Protein AF-A0AAD0TI81-F1 (afdb_monomer_lite)

Foldseek 3Di:
DVVVVVVVVVVVVVVVVVLVVVLVVLCVVQVWDKDWDWADDPPPPGTFIKIFIWGADPDPPRIAGLFIDRNPDPSRRSVSSVVGDPDHDHDFDADPVRHGPVPDD

pLDDT: mean 87.18, std 12.78, range [41.47, 98.56]

Radius of gyration: 18.53 Å; chains: 1; bounding box: 37×40×63 Å

Sequence (105 aa):
MKVEKENARLREELEALRKDKDRLDAIAANCWDVRYDSSPNADAGDSTISIEVVGHFMGAPHERVVGENYDENLRAAIDQAMTADAYPPARPEYDDHGRPLSGRK

Secondary structure (DSSP, 8-state):
-HHHHHHHHHHHHHHHHHHHHHHHHHHHHHT-EEE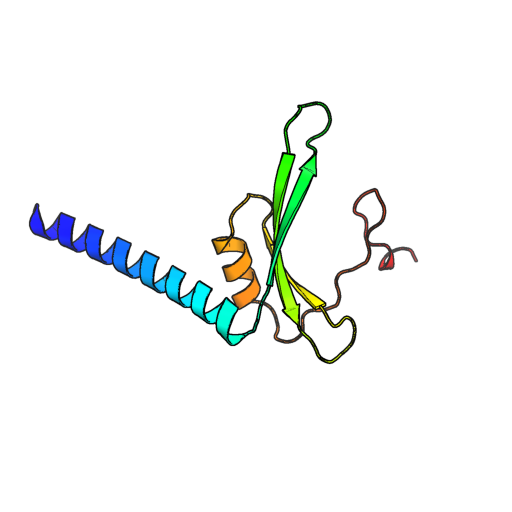EEEEEETTTTEEEEEEEEEEE-SSSSSEEEEEEESSS-HHHHHHHHHHS-SSPPPPPPB-TTS-BGGG--

Structure (mmCIF, N/CA/C/O backbone):
data_AF-A0AAD0TI81-F1
#
_entry.id   AF-A0AAD0TI81-F1
#
loop_
_atom_site.group_PDB
_atom_site.id
_atom_site.type_symbol
_atom_site.label_atom_id
_atom_site.label_alt_id
_atom_site.label_comp_id
_atom_site.label_asym_id
_atom_site.label_entity_id
_atom_site.label_seq_id
_atom_site.pdbx_PDB_ins_code
_atom_site.Cartn_x
_atom_site.Cartn_y
_atom_site.Cartn_z
_atom_site.occupancy
_atom_site.B_iso_or_equiv
_atom_site.auth_seq_id
_atom_site.auth_comp_id
_atom_site.auth_asym_id
_atom_site.auth_atom_id
_atom_site.pdbx_PDB_model_num
ATOM 1 N N . MET A 1 1 ? -19.876 14.232 29.260 1.00 68.81 1 MET A N 1
ATOM 2 C CA . MET A 1 1 ? -19.123 14.978 28.224 1.00 68.81 1 MET A CA 1
ATOM 3 C C . MET A 1 1 ? -17.640 14.599 28.077 1.00 68.81 1 MET A C 1
ATOM 5 O O . MET A 1 1 ? -17.260 14.245 26.973 1.00 68.81 1 MET A O 1
ATOM 9 N N . LYS A 1 2 ? -16.763 14.661 29.104 1.00 88.44 2 LYS A N 1
ATOM 10 C CA . LYS A 1 2 ? -15.316 14.341 28.929 1.00 88.44 2 LYS A CA 1
ATOM 11 C C . LYS A 1 2 ? -15.057 12.879 28.525 1.00 88.44 2 LYS A C 1
ATOM 13 O O . LYS A 1 2 ? -14.296 12.631 27.602 1.00 88.44 2 LYS A O 1
ATOM 18 N N . VAL A 1 3 ? -15.735 11.936 29.182 1.00 93.50 3 VAL A N 1
ATOM 19 C CA . VAL A 1 3 ? -15.615 10.493 28.897 1.00 93.50 3 VAL A CA 1
ATOM 20 C C . VAL A 1 3 ? -16.154 10.137 27.508 1.00 93.50 3 VAL A C 1
ATOM 22 O O . VAL A 1 3 ? -15.565 9.324 26.814 1.00 93.50 3 VAL A O 1
ATOM 25 N N . GLU A 1 4 ? -17.241 10.773 27.066 1.00 93.81 4 GLU A N 1
ATOM 26 C CA . GLU A 1 4 ? -17.816 10.530 25.733 1.00 93.81 4 GLU A CA 1
ATOM 27 C C . GLU A 1 4 ? -16.896 11.026 24.616 1.00 93.81 4 GLU A C 1
ATOM 29 O O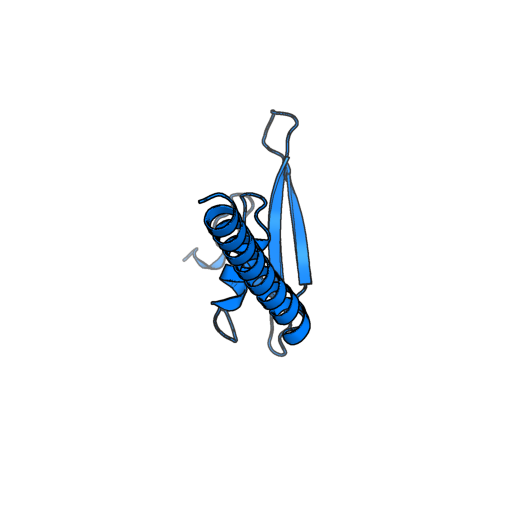 . GLU A 1 4 ? -16.710 10.320 23.630 1.00 93.81 4 GLU A O 1
ATOM 34 N N . LYS A 1 5 ? -16.276 12.203 24.792 1.00 94.81 5 LYS A N 1
ATOM 35 C CA . LYS A 1 5 ? -15.271 12.725 23.854 1.00 94.81 5 LYS A CA 1
ATOM 36 C C . LYS A 1 5 ? -14.051 11.812 23.771 1.00 94.81 5 LYS A C 1
ATOM 38 O O . LYS A 1 5 ? -13.572 11.538 22.678 1.00 94.81 5 LYS A O 1
ATOM 43 N N . GLU A 1 6 ? -13.586 11.314 24.913 1.00 96.56 6 GLU A N 1
ATOM 44 C CA . GLU A 1 6 ? -12.458 10.384 24.950 1.00 96.56 6 GLU A CA 1
ATOM 45 C C . GLU A 1 6 ? -12.804 9.041 24.294 1.00 96.56 6 GLU A C 1
ATOM 47 O O . GLU A 1 6 ? -12.042 8.543 23.473 1.00 96.56 6 GLU A O 1
ATOM 52 N N . ASN A 1 7 ? -13.994 8.496 24.559 1.00 97.06 7 ASN A N 1
ATOM 53 C CA . ASN A 1 7 ? -14.472 7.289 23.883 1.00 97.06 7 ASN A CA 1
ATOM 54 C C . ASN A 1 7 ? -14.599 7.477 22.364 1.00 97.06 7 ASN A C 1
ATOM 56 O O . ASN A 1 7 ? -14.338 6.534 21.621 1.00 97.06 7 ASN A O 1
ATOM 60 N N . ALA A 1 8 ? -15.001 8.661 21.891 1.00 96.75 8 ALA A N 1
ATOM 61 C CA . ALA A 1 8 ? -15.051 8.962 20.461 1.00 96.75 8 ALA A CA 1
ATOM 62 C C . ALA A 1 8 ? -13.643 8.975 19.843 1.00 96.75 8 ALA A C 1
ATOM 64 O O . ALA A 1 8 ? -13.410 8.267 18.866 1.00 96.75 8 ALA A O 1
ATOM 65 N N . ARG A 1 9 ? -12.689 9.671 20.477 1.00 96.88 9 ARG A N 1
ATOM 66 C CA . ARG A 1 9 ? -11.277 9.708 20.057 1.00 96.88 9 ARG A CA 1
ATOM 67 C C . ARG A 1 9 ? -10.666 8.308 19.975 1.00 96.88 9 ARG A C 1
ATOM 69 O O . ARG A 1 9 ? -10.048 7.964 18.976 1.00 96.88 9 ARG A O 1
ATOM 76 N N . LEU A 1 10 ? -10.878 7.486 21.005 1.00 97.88 10 LEU A N 1
ATOM 77 C CA . LEU A 1 10 ? -10.366 6.112 21.046 1.00 97.88 10 LEU A CA 1
ATOM 78 C C . LEU A 1 10 ? -10.967 5.230 19.947 1.00 97.88 10 LEU A C 1
ATOM 80 O O . LEU A 1 10 ? -10.284 4.353 19.426 1.00 97.88 10 LEU A O 1
ATOM 84 N N . ARG A 1 11 ? -12.235 5.447 19.578 1.00 97.81 11 ARG A N 1
ATOM 85 C CA . ARG A 1 11 ? -12.859 4.731 18.457 1.00 97.81 11 ARG A CA 1
ATOM 86 C C . ARG A 1 11 ? -12.246 5.141 17.124 1.00 97.81 11 ARG A C 1
ATOM 88 O O . ARG A 1 11 ? -11.937 4.264 16.331 1.00 97.81 11 ARG A O 1
ATOM 95 N N . GLU A 1 12 ? -12.040 6.434 16.892 1.00 98.00 12 GLU A N 1
ATOM 96 C CA . GLU A 1 12 ? -11.382 6.926 15.673 1.00 98.00 12 GLU A CA 1
ATOM 97 C C . GLU A 1 12 ? -9.954 6.379 15.539 1.00 98.00 12 GLU A C 1
ATOM 99 O O . GLU A 1 12 ? -9.571 5.898 14.474 1.00 98.00 12 GLU A O 1
ATOM 104 N N . GLU A 1 13 ? -9.194 6.379 16.636 1.00 98.06 13 GLU A N 1
ATOM 105 C CA . GLU A 1 13 ? -7.840 5.821 16.691 1.00 98.06 13 GLU A CA 1
ATOM 106 C C . GLU A 1 13 ? -7.837 4.309 16.421 1.00 98.06 13 GLU A C 1
ATOM 108 O O . GLU A 1 13 ? -7.049 3.823 15.610 1.00 98.06 13 GLU A O 1
ATOM 113 N N . LEU A 1 14 ? -8.766 3.561 17.027 1.00 98.25 14 LEU A N 1
ATOM 114 C CA . LEU A 1 14 ? -8.906 2.124 16.790 1.00 98.25 14 LEU A CA 1
ATOM 115 C C . LEU A 1 14 ? -9.240 1.810 15.325 1.00 98.25 14 LEU A C 1
ATOM 117 O O . LEU A 1 14 ? -8.684 0.867 14.765 1.00 98.25 14 LEU A O 1
ATOM 121 N N . GLU A 1 15 ? -10.126 2.583 14.698 1.00 98.25 15 GLU A N 1
ATOM 122 C CA . GLU A 1 15 ? -10.471 2.405 13.284 1.00 98.25 15 GLU A CA 1
ATOM 123 C C . GLU A 1 15 ? -9.294 2.743 12.357 1.00 98.25 15 GLU A C 1
ATOM 125 O O . GLU A 1 15 ? -9.060 2.033 11.378 1.00 98.25 15 GLU A O 1
ATOM 130 N N . ALA A 1 16 ? -8.503 3.773 12.675 1.00 97.31 16 ALA A N 1
ATOM 131 C CA . ALA A 1 16 ? -7.279 4.077 11.934 1.00 97.31 16 ALA A CA 1
ATOM 132 C C . ALA A 1 16 ? -6.253 2.934 12.036 1.00 97.31 16 ALA A C 1
ATOM 134 O O . ALA A 1 16 ? -5.709 2.502 11.019 1.00 97.31 16 ALA A O 1
ATOM 135 N N . LEU A 1 17 ? -6.053 2.389 13.241 1.00 98.44 17 LEU A N 1
ATOM 136 C CA . LEU A 1 17 ? -5.150 1.259 13.475 1.00 98.44 17 LEU A CA 1
ATOM 137 C C . LEU A 1 17 ? -5.619 -0.023 12.781 1.00 98.44 17 LEU A C 1
ATOM 139 O O . LEU A 1 17 ? -4.796 -0.772 12.262 1.00 98.44 17 LEU A O 1
ATOM 143 N N . ARG A 1 18 ? -6.931 -0.277 12.735 1.00 98.44 18 ARG A N 1
ATOM 144 C CA . ARG A 1 18 ? -7.499 -1.409 11.986 1.00 98.44 18 ARG A CA 1
ATOM 145 C C . ARG A 1 1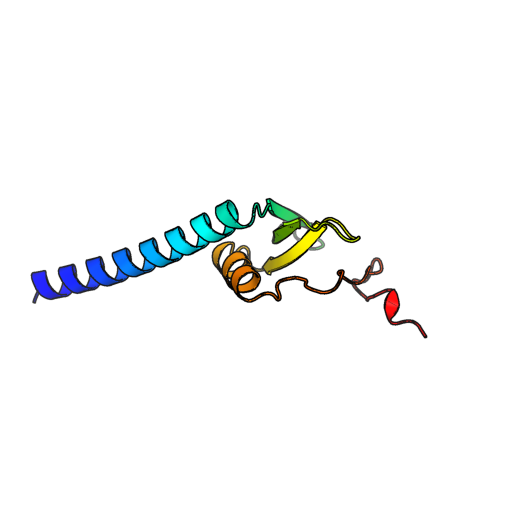8 ? -7.187 -1.306 10.497 1.00 98.44 18 ARG A C 1
ATOM 147 O O . ARG A 1 18 ? -6.698 -2.272 9.929 1.00 98.44 18 ARG A O 1
ATOM 154 N N . LYS A 1 19 ? -7.363 -0.125 9.897 1.00 98.12 19 LYS A N 1
ATOM 155 C CA . LYS A 1 19 ? -7.008 0.097 8.486 1.00 98.12 19 LYS A CA 1
ATOM 156 C C . LYS A 1 19 ? -5.519 -0.102 8.219 1.00 98.12 19 LYS A C 1
ATOM 158 O O . LYS A 1 19 ? -5.154 -0.699 7.215 1.00 98.12 19 LYS A O 1
ATOM 163 N N . ASP A 1 20 ? -4.652 0.377 9.107 1.00 98.38 20 ASP A N 1
ATOM 164 C CA . ASP A 1 20 ? -3.208 0.162 8.955 1.00 98.38 20 ASP A CA 1
ATOM 165 C C . ASP A 1 20 ? -2.817 -1.307 9.099 1.00 98.38 20 ASP A C 1
ATOM 167 O O . ASP A 1 20 ? -1.965 -1.791 8.357 1.00 98.38 20 ASP A O 1
ATOM 171 N N . LYS A 1 21 ? -3.474 -2.040 10.001 1.00 98.44 21 LYS A N 1
ATOM 172 C CA . LYS A 1 21 ? -3.316 -3.489 10.091 1.00 98.44 21 LYS A CA 1
ATOM 173 C C . LYS A 1 21 ? -3.722 -4.164 8.779 1.00 98.44 21 LYS A C 1
ATOM 175 O O . LYS A 1 21 ? -2.957 -4.979 8.278 1.00 98.44 21 LYS A O 1
ATOM 180 N N . ASP A 1 22 ? -4.871 -3.810 8.209 1.00 98.56 22 ASP A N 1
ATOM 181 C CA . ASP A 1 22 ? -5.345 -4.402 6.951 1.00 98.56 22 ASP A CA 1
ATOM 182 C C . ASP A 1 22 ? -4.360 -4.149 5.794 1.00 98.56 22 ASP A C 1
ATOM 184 O O . ASP A 1 22 ? -4.108 -5.043 4.988 1.00 98.56 22 ASP A O 1
ATOM 188 N N . ARG A 1 23 ? -3.729 -2.968 5.754 1.00 98.56 23 ARG A N 1
ATOM 189 C CA . ARG A 1 23 ? -2.662 -2.639 4.791 1.00 98.56 23 ARG A CA 1
ATOM 190 C C . ARG A 1 23 ? -1.418 -3.509 4.966 1.00 98.56 23 ARG A C 1
ATOM 192 O O . ARG A 1 23 ? -0.882 -4.018 3.985 1.00 98.56 23 ARG A O 1
ATOM 199 N N . LEU A 1 24 ? -0.951 -3.677 6.204 1.00 98.56 24 LEU A N 1
ATOM 200 C CA . LEU A 1 24 ? 0.208 -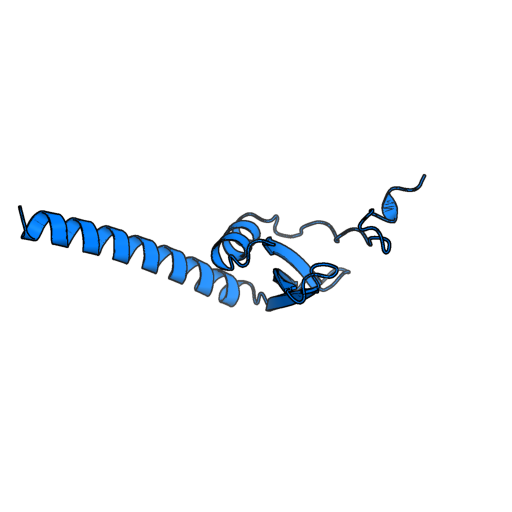4.525 6.503 1.00 98.56 24 LEU A CA 1
ATOM 201 C C . LEU A 1 24 ? -0.076 -5.996 6.179 1.00 98.56 24 LEU A C 1
ATOM 203 O O . LEU A 1 24 ? 0.768 -6.669 5.586 1.00 98.56 24 LEU A O 1
ATOM 207 N N . ASP A 1 25 ? -1.275 -6.473 6.512 1.00 98.56 25 ASP A N 1
ATOM 208 C CA . ASP A 1 25 ? -1.717 -7.823 6.176 1.00 98.56 25 ASP A CA 1
ATOM 209 C C . ASP A 1 25 ? -1.793 -8.021 4.657 1.00 98.56 25 ASP A C 1
ATOM 211 O O . ASP A 1 25 ? -1.391 -9.074 4.168 1.00 98.56 25 ASP A O 1
ATOM 215 N N . ALA A 1 26 ? -2.248 -7.019 3.896 1.00 97.62 26 ALA A N 1
ATOM 216 C CA . ALA A 1 26 ? -2.284 -7.080 2.437 1.00 97.62 26 ALA A CA 1
ATOM 217 C C . ALA A 1 26 ? -0.878 -7.190 1.826 1.00 97.62 26 ALA A C 1
ATOM 219 O O . ALA A 1 26 ? -0.666 -8.037 0.957 1.00 97.62 26 ALA A O 1
ATOM 220 N N . ILE A 1 27 ? 0.089 -6.399 2.309 1.00 97.88 27 ILE A N 1
ATOM 221 C CA . ILE A 1 27 ? 1.495 -6.509 1.884 1.00 97.88 27 ILE A CA 1
ATOM 222 C C . ILE A 1 27 ? 2.017 -7.925 2.146 1.00 97.88 27 ILE A C 1
ATOM 224 O O . ILE A 1 27 ? 2.572 -8.560 1.249 1.00 97.88 27 ILE A O 1
ATOM 228 N N . ALA A 1 28 ? 1.807 -8.439 3.361 1.00 97.31 28 ALA A N 1
ATOM 229 C CA . ALA A 1 28 ? 2.308 -9.749 3.760 1.00 97.31 28 ALA A CA 1
ATOM 230 C C . ALA A 1 28 ? 1.647 -10.895 2.976 1.00 97.31 28 ALA A C 1
ATOM 232 O O . ALA A 1 28 ? 2.340 -11.787 2.486 1.00 97.31 28 ALA A O 1
ATOM 233 N N . ALA A 1 29 ? 0.320 -10.870 2.833 1.00 96.19 29 ALA A N 1
ATOM 234 C CA . ALA A 1 29 ? -0.452 -11.930 2.187 1.00 96.19 29 ALA A CA 1
ATOM 235 C C . ALA A 1 29 ? -0.183 -12.037 0.681 1.00 96.19 29 ALA A C 1
ATOM 237 O O . ALA A 1 29 ? -0.236 -13.137 0.134 1.00 96.19 29 ALA A O 1
ATOM 238 N N . ASN A 1 30 ? 0.112 -10.914 0.020 1.00 94.44 30 ASN A N 1
ATOM 239 C CA . ASN A 1 30 ? 0.391 -10.876 -1.416 1.00 94.44 30 ASN A CA 1
ATOM 240 C C . ASN A 1 30 ? 1.892 -10.859 -1.748 1.00 94.44 30 ASN A C 1
ATOM 242 O O . ASN A 1 30 ? 2.250 -10.786 -2.923 1.00 94.44 30 ASN A O 1
ATOM 246 N N . CYS A 1 31 ? 2.759 -10.915 -0.730 1.00 94.62 31 CYS A N 1
ATOM 247 C CA . CYS A 1 31 ? 4.210 -10.794 -0.869 1.00 94.62 31 CYS A CA 1
ATOM 248 C C . CYS A 1 31 ? 4.623 -9.551 -1.675 1.00 94.62 31 CYS A C 1
ATOM 250 O O . CYS A 1 31 ? 5.487 -9.638 -2.543 1.00 94.62 31 CYS A O 1
ATOM 252 N N . TRP A 1 32 ? 3.969 -8.413 -1.431 1.00 97.06 32 TRP A N 1
ATOM 253 C CA . TRP A 1 32 ? 4.286 -7.176 -2.141 1.00 97.06 32 TRP A CA 1
ATOM 254 C C . TRP A 1 32 ? 5.574 -6.543 -1.623 1.00 97.06 32 TRP A C 1
ATOM 256 O O . TRP A 1 32 ? 5.795 -6.473 -0.413 1.00 97.06 32 TRP A O 1
ATOM 266 N N . ASP A 1 33 ? 6.378 -6.008 -2.538 1.00 97.75 33 ASP A N 1
ATOM 267 C CA . ASP A 1 33 ? 7.490 -5.130 -2.185 1.00 97.75 33 ASP A CA 1
ATOM 268 C C . ASP A 1 33 ? 7.013 -3.680 -2.120 1.00 97.75 33 ASP A C 1
ATOM 270 O O . ASP A 1 33 ? 6.161 -3.258 -2.902 1.00 97.75 33 ASP A O 1
ATOM 274 N N . VAL A 1 34 ? 7.617 -2.895 -1.229 1.00 97.50 34 VAL A N 1
ATOM 275 C CA . VAL A 1 34 ? 7.477 -1.435 -1.214 1.00 97.50 34 VAL A CA 1
ATOM 276 C C . VAL A 1 34 ? 8.804 -0.833 -1.652 1.00 97.50 34 VAL A C 1
ATOM 278 O O . VAL A 1 34 ? 9.830 -1.048 -1.002 1.00 97.50 34 VAL A O 1
ATOM 281 N N . ARG A 1 35 ? 8.790 -0.088 -2.756 1.00 96.19 35 ARG A N 1
ATOM 282 C CA . ARG A 1 35 ? 9.960 0.583 -3.330 1.00 96.19 35 ARG A CA 1
ATOM 283 C C . ARG A 1 35 ? 9.790 2.090 -3.210 1.00 96.19 35 ARG A C 1
ATOM 285 O O . ARG A 1 35 ? 8.693 2.611 -3.374 1.00 96.19 35 ARG A O 1
ATOM 292 N N . TYR A 1 36 ? 10.889 2.765 -2.903 1.00 94.25 36 TYR A N 1
ATOM 293 C CA . TYR A 1 36 ? 10.961 4.218 -2.831 1.00 94.25 36 TYR A CA 1
ATOM 294 C C . TYR A 1 36 ? 11.940 4.685 -3.896 1.00 94.25 36 TYR A C 1
ATOM 296 O O . TYR A 1 36 ? 13.062 4.178 -3.949 1.00 94.25 36 TYR A O 1
ATOM 304 N N . ASP A 1 37 ? 11.526 5.646 -4.709 1.00 89.00 37 ASP A N 1
ATOM 305 C CA . ASP A 1 37 ? 12.390 6.295 -5.690 1.00 89.00 37 ASP A CA 1
ATOM 306 C C . ASP A 1 37 ? 12.441 7.796 -5.406 1.00 89.00 37 ASP A C 1
ATOM 308 O O . ASP A 1 37 ? 11.444 8.396 -5.003 1.00 89.00 37 ASP A O 1
ATOM 312 N N . SER A 1 38 ? 13.620 8.389 -5.564 1.00 85.25 38 SER A N 1
ATOM 313 C CA . SER A 1 38 ? 13.858 9.809 -5.337 1.00 85.25 38 SER A CA 1
ATOM 314 C C . SER A 1 38 ? 14.165 10.458 -6.674 1.00 85.25 38 SER A C 1
ATOM 316 O O . SER A 1 38 ? 15.195 10.191 -7.296 1.00 85.25 38 SER A O 1
ATOM 318 N N . SER A 1 39 ? 13.264 11.335 -7.100 1.00 78.50 39 SER A N 1
ATOM 319 C CA . SER A 1 39 ? 13.411 12.094 -8.332 1.00 78.50 39 SER A CA 1
ATOM 320 C C . SER A 1 39 ? 13.806 13.535 -8.003 1.00 78.50 39 SER A C 1
ATOM 322 O O . SER A 1 39 ? 13.107 14.191 -7.228 1.00 78.50 39 SER A O 1
ATOM 324 N N . PRO A 1 40 ? 14.921 14.052 -8.555 1.00 77.75 40 PRO A N 1
ATOM 325 C CA . PRO A 1 40 ? 15.337 15.428 -8.321 1.00 77.75 40 PRO A CA 1
ATOM 326 C C . PRO A 1 40 ? 14.301 16.430 -8.829 1.00 77.75 40 PRO A C 1
ATOM 328 O O . PRO A 1 40 ? 13.854 16.360 -9.976 1.00 77.75 40 PRO A O 1
ATOM 331 N N . ASN A 1 41 ? 14.007 17.431 -8.009 1.00 72.06 41 ASN A N 1
ATOM 332 C CA . ASN A 1 41 ? 13.189 18.566 -8.399 1.00 72.06 41 ASN A CA 1
ATOM 333 C C . ASN A 1 41 ? 14.142 19.571 -9.043 1.00 72.06 41 ASN A C 1
ATOM 335 O O . ASN A 1 41 ? 14.993 20.147 -8.359 1.00 72.06 41 ASN A O 1
ATOM 339 N N . ALA A 1 42 ? 14.060 19.704 -10.370 1.00 60.44 42 ALA A N 1
ATOM 340 C CA . ALA A 1 42 ? 14.975 20.510 -11.178 1.00 60.44 42 ALA A CA 1
ATOM 341 C C . ALA A 1 42 ? 15.363 21.843 -10.498 1.00 60.44 42 ALA A C 1
ATOM 343 O O . ALA A 1 42 ? 14.504 22.576 -10.011 1.00 60.44 42 ALA A O 1
ATOM 344 N N . ASP A 1 43 ? 16.671 22.120 -10.461 1.00 62.19 43 ASP A N 1
ATOM 345 C CA . ASP A 1 43 ? 17.337 23.347 -9.989 1.00 62.19 43 ASP A CA 1
ATOM 346 C C . ASP A 1 43 ? 17.043 23.848 -8.554 1.00 62.19 43 ASP A C 1
ATOM 348 O O . ASP A 1 43 ? 17.626 24.851 -8.137 1.00 62.19 43 ASP A O 1
ATOM 352 N N . ALA A 1 44 ? 16.219 23.158 -7.756 1.00 64.06 44 ALA A N 1
ATOM 353 C CA . ALA A 1 44 ? 15.825 23.610 -6.413 1.00 64.06 44 ALA A CA 1
ATOM 354 C C . ALA A 1 44 ? 16.622 22.976 -5.254 1.00 64.06 44 ALA A C 1
ATOM 356 O O . ALA A 1 44 ? 16.516 23.437 -4.118 1.00 64.06 44 ALA A O 1
ATOM 357 N N . GLY A 1 45 ? 17.422 21.938 -5.520 1.00 68.56 45 GLY A N 1
ATOM 358 C CA . GLY A 1 45 ? 18.173 21.215 -4.483 1.00 68.56 45 GLY A CA 1
ATOM 359 C C . GLY A 1 45 ? 17.313 20.316 -3.585 1.00 68.56 45 GLY A C 1
ATOM 360 O O . GLY A 1 45 ? 17.773 19.928 -2.515 1.00 68.56 45 GLY A O 1
ATOM 361 N N . ASP A 1 46 ? 16.092 19.995 -4.020 1.00 77.31 46 ASP A N 1
ATOM 362 C CA . ASP A 1 46 ? 15.142 19.115 -3.332 1.00 77.31 46 ASP A CA 1
ATOM 363 C C . ASP A 1 46 ? 14.791 17.902 -4.217 1.00 77.31 46 ASP A C 1
ATOM 365 O O . ASP A 1 46 ? 15.090 17.896 -5.415 1.00 77.31 46 ASP A O 1
ATOM 369 N N . SER A 1 47 ? 14.164 16.875 -3.651 1.00 74.94 47 SER A N 1
ATOM 370 C CA . SER 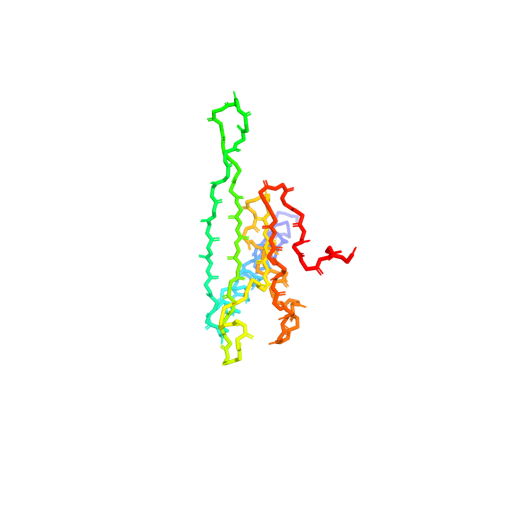A 1 47 ? 13.704 15.686 -4.376 1.00 74.94 47 SER A CA 1
ATOM 371 C C . SER A 1 47 ? 12.302 15.298 -3.945 1.00 74.94 47 SER A C 1
ATOM 373 O O . SER A 1 47 ? 12.009 15.315 -2.754 1.00 74.94 47 SER A O 1
ATOM 375 N N . THR A 1 48 ? 11.470 14.870 -4.884 1.00 81.19 48 THR A N 1
ATOM 376 C CA . THR A 1 48 ? 10.196 14.226 -4.567 1.00 81.19 48 THR A CA 1
ATOM 377 C C . THR A 1 48 ? 10.402 12.724 -4.435 1.00 81.19 48 THR A C 1
ATOM 379 O O . THR A 1 48 ? 11.049 12.100 -5.284 1.00 81.19 48 THR A O 1
ATOM 382 N N . ILE A 1 49 ? 9.844 12.140 -3.373 1.00 86.31 49 ILE A N 1
ATOM 383 C CA . ILE A 1 49 ? 9.839 10.691 -3.185 1.00 86.31 49 ILE A CA 1
ATOM 384 C C . ILE A 1 49 ? 8.571 10.108 -3.809 1.00 86.31 49 ILE A C 1
ATOM 386 O O . ILE A 1 49 ? 7.446 10.458 -3.454 1.00 86.31 49 ILE A O 1
ATOM 390 N N . SER A 1 50 ? 8.753 9.169 -4.727 1.00 90.94 50 SER A N 1
ATOM 391 C CA . SER A 1 50 ? 7.676 8.302 -5.188 1.00 90.94 50 SER A CA 1
ATOM 392 C C . SER A 1 50 ? 7.717 6.969 -4.448 1.00 90.94 50 SER A C 1
ATOM 394 O O . SER A 1 50 ? 8.779 6.490 -4.041 1.00 90.94 50 SER A O 1
ATOM 396 N N . ILE A 1 51 ? 6.541 6.392 -4.236 1.00 95.38 51 ILE A N 1
ATOM 397 C CA . ILE A 1 51 ? 6.351 5.116 -3.553 1.00 95.38 51 ILE A CA 1
ATOM 398 C C . ILE A 1 51 ? 5.652 4.177 -4.522 1.00 95.38 51 ILE A C 1
ATOM 400 O O . ILE A 1 51 ? 4.578 4.509 -5.016 1.00 95.38 51 ILE A O 1
ATOM 404 N N . GLU A 1 52 ? 6.215 2.997 -4.739 1.00 95.69 52 GLU A N 1
ATOM 405 C CA . GLU A 1 52 ? 5.630 1.937 -5.557 1.00 95.69 52 GLU A CA 1
ATOM 406 C C . GLU A 1 52 ? 5.388 0.685 -4.707 1.00 95.69 52 GLU A C 1
ATOM 408 O O . GLU A 1 52 ? 6.254 0.247 -3.948 1.00 95.69 52 GLU A O 1
ATOM 413 N N . VAL A 1 53 ? 4.213 0.080 -4.860 1.00 97.12 53 VAL A N 1
ATOM 414 C CA . VAL A 1 53 ? 3.890 -1.259 -4.361 1.00 97.12 53 VAL A CA 1
ATOM 415 C C . VAL A 1 53 ? 4.007 -2.222 -5.536 1.00 97.12 53 VAL A C 1
ATOM 417 O O . VAL A 1 53 ? 3.323 -2.052 -6.547 1.00 97.12 53 VAL A O 1
ATOM 420 N N . VAL A 1 54 ? 4.872 -3.228 -5.423 1.00 95.81 54 VAL A N 1
ATOM 421 C CA . VAL A 1 54 ? 5.208 -4.152 -6.514 1.00 95.81 54 VAL A CA 1
ATOM 422 C C . VAL A 1 54 ? 4.713 -5.558 -6.199 1.00 95.81 54 VAL A C 1
ATOM 424 O O . VAL A 1 54 ? 5.039 -6.128 -5.160 1.00 95.81 54 VAL A O 1
ATOM 427 N N . GLY A 1 55 ? 3.930 -6.122 -7.119 1.00 94.44 55 GLY A N 1
ATOM 428 C CA . GLY A 1 55 ? 3.469 -7.506 -7.084 1.00 94.44 55 GLY A CA 1
ATOM 429 C C . GLY A 1 55 ? 4.326 -8.434 -7.942 1.00 94.44 55 GLY A C 1
ATOM 430 O O . GLY A 1 55 ? 4.861 -8.024 -8.974 1.00 94.44 55 GLY A O 1
ATOM 431 N N . HIS A 1 56 ? 4.396 -9.701 -7.527 1.00 92.50 56 HIS A N 1
ATOM 432 C CA . HIS A 1 56 ? 5.163 -10.764 -8.181 1.00 92.50 56 HIS A CA 1
ATOM 433 C C . HIS A 1 56 ? 4.246 -11.739 -8.923 1.00 92.50 56 HIS A C 1
ATOM 435 O O . HIS A 1 56 ? 3.266 -12.241 -8.374 1.00 92.50 56 HIS A O 1
ATOM 441 N N . PHE A 1 57 ? 4.572 -12.033 -10.181 1.00 90.19 57 PHE A N 1
ATOM 442 C CA . PHE A 1 57 ? 3.712 -12.757 -11.112 1.00 90.19 57 PHE A CA 1
ATOM 443 C C . PHE A 1 57 ? 4.457 -13.855 -11.879 1.00 90.19 57 PHE A C 1
ATOM 445 O O . PHE A 1 57 ? 5.610 -13.720 -12.284 1.00 90.19 57 PHE A O 1
ATOM 452 N N . MET A 1 58 ? 3.748 -14.949 -12.173 1.00 88.44 58 MET A N 1
ATOM 453 C CA . MET A 1 58 ? 4.316 -16.073 -12.931 1.00 88.44 58 MET A CA 1
ATOM 454 C C . MET A 1 58 ? 4.530 -15.757 -14.418 1.00 88.44 58 MET A C 1
ATOM 456 O O . MET A 1 58 ? 5.458 -16.279 -15.027 1.00 88.44 58 MET A O 1
ATOM 460 N N . GLY A 1 59 ? 3.670 -14.928 -15.018 1.00 85.06 59 GLY A N 1
ATOM 461 C CA . GLY A 1 59 ? 3.784 -14.525 -16.423 1.00 85.06 59 GLY A CA 1
ATOM 462 C C . GLY A 1 59 ? 4.527 -13.200 -16.577 1.00 85.06 59 GLY A C 1
ATOM 463 O O . GLY A 1 59 ? 4.310 -12.296 -15.776 1.00 85.06 59 GLY A O 1
ATOM 464 N N . ALA A 1 60 ? 5.346 -13.073 -17.624 1.00 81.69 60 ALA A N 1
ATOM 465 C CA . ALA A 1 60 ? 6.124 -11.864 -17.885 1.00 81.69 60 ALA A CA 1
ATOM 466 C C . ALA A 1 60 ? 5.232 -10.610 -18.088 1.00 81.69 60 ALA A C 1
ATOM 468 O O . ALA A 1 60 ? 4.161 -10.716 -18.693 1.00 81.69 60 ALA A O 1
ATOM 469 N N . PRO A 1 61 ? 5.653 -9.418 -17.619 1.00 86.94 61 PRO A N 1
ATOM 470 C CA . PRO A 1 61 ? 6.765 -9.199 -16.692 1.00 86.94 61 PRO A CA 1
ATOM 471 C C . PRO A 1 61 ? 6.457 -9.783 -15.306 1.00 86.94 61 PRO A C 1
ATOM 473 O O . PRO A 1 61 ? 5.325 -9.683 -14.830 1.00 86.94 61 PRO A O 1
ATOM 476 N N . HIS A 1 62 ? 7.478 -10.396 -14.698 1.00 88.44 62 HIS A N 1
ATOM 477 C CA . HIS A 1 62 ? 7.378 -11.091 -13.409 1.00 88.44 62 HIS A CA 1
ATOM 478 C C . HIS A 1 62 ? 7.164 -10.151 -12.223 1.00 88.44 62 HIS A C 1
ATOM 480 O O . HIS A 1 62 ? 6.725 -10.597 -11.173 1.00 88.44 62 HIS A O 1
ATOM 486 N N . GLU A 1 63 ? 7.428 -8.862 -12.401 1.00 92.06 63 GLU A N 1
ATOM 487 C CA . GLU A 1 63 ? 7.133 -7.818 -11.431 1.00 92.06 63 GLU A CA 1
ATOM 488 C C . GLU A 1 63 ? 6.254 -6.762 -12.093 1.00 92.06 63 GLU A C 1
ATOM 490 O O . GLU A 1 63 ? 6.472 -6.405 -13.257 1.00 92.06 63 GLU A O 1
ATOM 495 N N . ARG A 1 64 ? 5.250 -6.264 -11.367 1.00 91.94 64 ARG A N 1
ATOM 496 C CA . ARG A 1 64 ? 4.410 -5.145 -11.819 1.00 91.94 64 ARG A CA 1
ATOM 497 C C . ARG A 1 64 ? 4.102 -4.221 -10.659 1.00 91.94 64 ARG A C 1
ATOM 499 O O . ARG A 1 64 ? 3.794 -4.691 -9.567 1.00 91.94 64 ARG A O 1
ATOM 506 N N . VAL A 1 65 ? 4.122 -2.920 -10.925 1.00 92.50 65 VAL A N 1
ATOM 507 C CA . VAL A 1 65 ? 3.594 -1.918 -9.998 1.00 92.50 65 VAL A CA 1
ATOM 508 C C . VAL A 1 65 ? 2.078 -2.106 -9.920 1.00 92.50 65 VAL A C 1
ATOM 510 O O . VAL A 1 65 ? 1.383 -2.025 -10.933 1.00 92.50 65 VAL A O 1
ATOM 513 N N . VAL A 1 66 ? 1.583 -2.423 -8.727 1.00 94.69 66 VAL A N 1
ATOM 514 C CA . VAL A 1 66 ? 0.157 -2.630 -8.424 1.00 94.69 66 VAL A CA 1
ATOM 515 C C . VAL A 1 66 ? -0.459 -1.410 -7.734 1.00 94.69 66 VAL A C 1
ATOM 517 O O . VAL A 1 66 ? -1.670 -1.238 -7.774 1.00 94.69 66 VAL A O 1
ATOM 520 N N . GLY A 1 67 ? 0.358 -0.524 -7.164 1.00 94.88 67 GLY A N 1
ATOM 521 C CA . GLY A 1 67 ? -0.061 0.774 -6.637 1.00 94.88 67 GLY A CA 1
ATOM 522 C C . GLY A 1 67 ? 1.118 1.737 -6.565 1.00 94.88 67 GLY A C 1
ATOM 523 O O . GLY A 1 67 ? 2.258 1.300 -6.426 1.00 94.88 67 GLY A O 1
ATOM 524 N N . GLU A 1 68 ? 0.863 3.036 -6.678 1.00 94.75 68 GLU A N 1
ATOM 525 C CA . GLU A 1 68 ? 1.894 4.074 -6.674 1.00 94.75 68 GLU A CA 1
ATOM 526 C C . GLU A 1 68 ? 1.381 5.369 -6.025 1.00 94.75 68 GLU A C 1
ATOM 528 O O . GLU A 1 68 ? 0.192 5.687 -6.045 1.00 94.75 68 GLU A O 1
ATOM 533 N N . ASN A 1 69 ? 2.273 6.142 -5.415 1.00 93.81 69 ASN A N 1
ATOM 534 C CA . ASN A 1 69 ? 1.943 7.475 -4.930 1.00 93.81 69 ASN A CA 1
ATOM 535 C C . ASN A 1 69 ? 3.147 8.415 -5.053 1.00 93.81 69 ASN A C 1
ATOM 537 O O . ASN A 1 69 ? 4.251 8.068 -4.641 1.00 93.81 69 ASN A O 1
ATOM 541 N N . TYR A 1 70 ? 2.910 9.609 -5.597 1.00 88.56 70 TYR A N 1
ATOM 542 C CA . TYR A 1 70 ? 3.926 10.643 -5.840 1.00 88.56 70 TYR A CA 1
ATOM 543 C C . TYR A 1 70 ? 3.886 11.789 -4.813 1.00 88.56 70 TYR A C 1
ATOM 545 O O . TYR A 1 70 ? 4.629 12.754 -4.944 1.00 88.56 70 TYR A O 1
ATOM 553 N N . ASP A 1 71 ? 3.031 11.668 -3.792 1.00 87.75 71 ASP A N 1
ATOM 554 C CA . ASP A 1 71 ? 2.858 12.627 -2.693 1.00 87.75 71 ASP A CA 1
A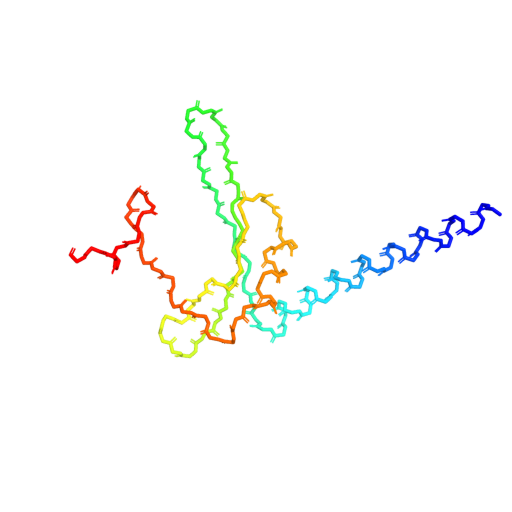TOM 555 C C . ASP A 1 71 ? 3.381 12.049 -1.362 1.00 87.75 71 ASP A C 1
ATOM 557 O O . ASP A 1 71 ? 2.911 12.414 -0.282 1.00 87.75 71 ASP A O 1
ATOM 561 N N . GLU A 1 72 ? 4.307 11.087 -1.433 1.00 89.38 72 GLU A N 1
ATOM 562 C CA . GLU A 1 72 ? 4.957 10.458 -0.272 1.00 89.38 72 GLU A CA 1
ATOM 563 C C . GLU A 1 72 ? 3.984 9.738 0.687 1.00 89.38 72 GLU A C 1
ATOM 565 O O . GLU A 1 72 ? 4.271 9.506 1.865 1.00 89.38 72 GLU A O 1
ATOM 570 N N . ASN A 1 73 ? 2.812 9.334 0.188 1.00 94.94 73 ASN A N 1
ATOM 571 C CA . ASN A 1 73 ? 1.765 8.696 0.977 1.00 94.94 73 ASN A CA 1
ATOM 572 C C . ASN A 1 73 ? 1.706 7.181 0.740 1.00 94.94 73 ASN A C 1
ATOM 574 O O . ASN A 1 73 ? 0.952 6.680 -0.099 1.00 94.94 73 ASN A O 1
ATOM 578 N N . LEU A 1 74 ? 2.449 6.435 1.562 1.00 96.88 74 LEU A N 1
ATOM 579 C CA . LEU A 1 74 ? 2.482 4.969 1.516 1.00 96.88 74 LEU A CA 1
ATOM 580 C C . LEU A 1 74 ? 1.089 4.342 1.671 1.00 96.88 74 LEU A C 1
ATOM 582 O O . LEU A 1 74 ? 0.760 3.379 0.983 1.00 96.88 74 LEU A O 1
ATOM 586 N N . ARG A 1 75 ? 0.253 4.884 2.566 1.00 97.88 75 ARG A N 1
ATOM 587 C CA . ARG A 1 75 ? -1.096 4.348 2.799 1.00 97.88 75 ARG A CA 1
ATOM 588 C C . ARG A 1 75 ? -1.939 4.427 1.530 1.00 97.88 75 ARG A C 1
ATOM 590 O O . ARG A 1 75 ? -2.623 3.461 1.219 1.00 97.88 75 ARG A O 1
ATOM 597 N N . ALA A 1 76 ? -1.849 5.533 0.791 1.00 97.38 76 ALA A N 1
ATOM 598 C CA . ALA A 1 76 ? -2.557 5.697 -0.474 1.00 97.38 76 ALA A CA 1
ATOM 599 C C . ALA A 1 76 ? -2.052 4.726 -1.557 1.00 97.38 76 ALA A C 1
ATOM 601 O O . ALA A 1 76 ? -2.871 4.153 -2.270 1.00 97.38 76 ALA A O 1
ATOM 602 N N . ALA A 1 77 ? -0.737 4.487 -1.641 1.00 97.38 77 ALA A N 1
ATOM 603 C CA . ALA A 1 77 ? -0.173 3.515 -2.582 1.00 97.38 77 ALA A CA 1
ATOM 604 C C . ALA A 1 77 ? -0.657 2.079 -2.290 1.00 97.38 77 ALA A C 1
ATOM 606 O O . ALA A 1 77 ? -1.029 1.348 -3.208 1.00 97.38 77 ALA A O 1
ATOM 607 N N . ILE A 1 78 ? -0.718 1.684 -1.011 1.00 98.12 78 ILE A N 1
ATOM 608 C CA . ILE A 1 78 ? -1.245 0.368 -0.607 1.00 98.12 78 ILE A CA 1
ATOM 609 C C . ILE A 1 78 ? -2.752 0.285 -0.855 1.00 98.12 78 ILE A C 1
ATOM 611 O O . ILE A 1 78 ? -3.223 -0.720 -1.380 1.00 98.12 78 ILE A O 1
ATOM 615 N N . ASP A 1 79 ? -3.509 1.336 -0.526 1.00 97.88 79 ASP A N 1
ATOM 616 C CA . ASP A 1 79 ? -4.951 1.382 -0.784 1.00 97.88 79 ASP A CA 1
ATOM 617 C C . ASP A 1 79 ? -5.241 1.227 -2.287 1.00 97.88 79 ASP A C 1
ATOM 619 O O . ASP A 1 79 ? -6.146 0.483 -2.661 1.00 97.88 79 ASP A O 1
ATOM 623 N N . GLN A 1 80 ? -4.438 1.850 -3.160 1.00 96.19 80 GLN A N 1
ATOM 624 C CA . GLN A 1 80 ? -4.528 1.636 -4.605 1.00 96.19 80 GLN A CA 1
ATOM 625 C C . GLN A 1 80 ? -4.225 0.179 -4.975 1.00 96.19 80 GLN A C 1
ATOM 627 O O . GLN A 1 80 ? -5.019 -0.433 -5.690 1.00 96.19 80 GLN A O 1
ATOM 632 N N . ALA A 1 81 ? -3.142 -0.401 -4.448 1.00 96.31 81 ALA A N 1
ATOM 633 C CA . ALA A 1 81 ? -2.771 -1.794 -4.705 1.00 96.31 81 ALA A CA 1
ATOM 634 C C . ALA A 1 81 ? -3.861 -2.792 -4.284 1.00 96.31 81 ALA A C 1
ATOM 636 O O . ALA A 1 81 ? -4.140 -3.746 -5.005 1.00 96.31 81 ALA A O 1
ATOM 637 N N . MET A 1 82 ? -4.546 -2.544 -3.165 1.00 96.62 82 MET A N 1
ATOM 638 C CA . MET A 1 82 ? -5.675 -3.359 -2.692 1.00 96.62 82 MET A CA 1
ATOM 639 C C . MET A 1 82 ? -6.897 -3.309 -3.622 1.00 96.62 82 MET A C 1
ATOM 641 O O . MET A 1 82 ? -7.766 -4.176 -3.533 1.00 96.62 82 MET A O 1
ATOM 645 N N . THR A 1 83 ? -6.971 -2.311 -4.506 1.00 94.69 83 THR A N 1
ATOM 646 C CA . THR A 1 83 ? -8.030 -2.169 -5.520 1.00 94.69 83 THR A CA 1
ATOM 647 C C . THR A 1 83 ? -7.595 -2.594 -6.921 1.00 94.69 83 THR A C 1
ATOM 649 O O . THR A 1 83 ? -8.421 -2.586 -7.833 1.00 94.69 83 THR A O 1
ATOM 652 N N . ALA A 1 84 ? -6.322 -2.954 -7.105 1.00 88.81 84 ALA A N 1
ATOM 653 C CA . ALA A 1 84 ? -5.803 -3.383 -8.392 1.00 88.81 84 ALA A CA 1
ATOM 654 C C . ALA A 1 84 ? -6.399 -4.732 -8.811 1.00 88.81 84 ALA A C 1
ATOM 656 O O . ALA A 1 84 ? -6.696 -5.598 -7.985 1.00 88.81 84 ALA A O 1
ATOM 657 N N . ASP A 1 85 ? -6.532 -4.930 -10.122 1.00 83.00 85 ASP A N 1
ATOM 658 C CA . ASP A 1 85 ? -6.874 -6.239 -10.666 1.00 83.00 85 ASP A CA 1
ATOM 659 C C . ASP A 1 85 ? -5.833 -7.280 -10.242 1.00 83.00 85 ASP A C 1
ATOM 661 O O . ASP A 1 85 ? -4.646 -6.983 -10.120 1.00 83.00 85 ASP A O 1
ATOM 665 N N . ALA A 1 86 ? -6.250 -8.542 -10.110 1.00 76.50 86 ALA A N 1
ATOM 666 C CA . ALA A 1 86 ? -5.345 -9.637 -9.747 1.00 76.50 86 ALA A CA 1
ATOM 667 C C . ALA A 1 86 ? -4.186 -9.836 -10.747 1.00 76.50 86 ALA A C 1
ATOM 669 O O . ALA A 1 86 ? -3.220 -10.527 -10.440 1.00 76.50 86 ALA A O 1
ATOM 670 N N . TYR A 1 87 ? -4.290 -9.270 -11.954 1.00 74.94 87 TYR A N 1
ATOM 671 C CA . TYR A 1 87 ? -3.247 -9.295 -12.973 1.00 74.94 87 TYR A CA 1
ATOM 672 C C . TYR A 1 87 ? -3.253 -7.975 -13.762 1.00 74.94 87 TYR A C 1
ATOM 674 O O . TYR A 1 87 ? -3.743 -7.945 -14.897 1.00 74.94 87 TYR A O 1
ATOM 682 N N . PRO A 1 88 ? -2.750 -6.869 -13.181 1.00 78.06 88 PRO A N 1
ATOM 683 C CA . PRO A 1 88 ? -2.784 -5.572 -13.848 1.00 78.06 88 PRO A CA 1
ATOM 684 C C . PRO A 1 88 ? -1.903 -5.622 -15.099 1.00 78.06 88 PRO A C 1
ATOM 686 O O . PRO A 1 88 ? -0.916 -6.361 -15.107 1.00 78.06 88 PRO A O 1
ATOM 689 N N . PRO A 1 89 ? -2.219 -4.880 -16.171 1.00 75.75 89 PRO A N 1
ATOM 690 C CA . PRO A 1 89 ? -1.400 -4.881 -17.378 1.00 75.75 89 PRO A CA 1
ATOM 691 C C . PRO A 1 89 ? 0.046 -4.468 -17.069 1.00 75.75 89 PRO A C 1
ATOM 693 O O . PRO A 1 89 ? 0.312 -3.724 -16.127 1.00 75.75 89 PRO A O 1
ATOM 696 N N . ALA A 1 90 ? 0.991 -4.953 -17.875 1.00 77.38 90 ALA A N 1
ATOM 697 C CA . ALA A 1 90 ? 2.370 -4.483 -17.798 1.00 77.38 90 ALA A CA 1
ATOM 698 C C . ALA A 1 90 ? 2.413 -2.957 -17.969 1.00 77.38 90 ALA A C 1
ATOM 700 O O . ALA A 1 90 ? 1.730 -2.416 -18.847 1.00 77.38 90 ALA A O 1
ATOM 701 N N . ARG A 1 91 ? 3.221 -2.273 -17.149 1.00 74.06 91 ARG A N 1
ATOM 702 C CA . ARG A 1 91 ? 3.424 -0.829 -17.287 1.00 74.06 91 ARG A CA 1
ATOM 703 C C . ARG A 1 91 ? 3.998 -0.548 -18.684 1.00 74.06 91 ARG A C 1
ATOM 705 O O . ARG A 1 91 ? 4.903 -1.271 -19.108 1.00 74.06 91 ARG A O 1
ATOM 712 N N . PRO A 1 92 ? 3.495 0.460 -19.416 1.00 74.56 92 PRO A N 1
ATOM 713 C CA . PRO A 1 92 ? 4.150 0.904 -20.635 1.00 74.56 92 PRO A CA 1
ATOM 714 C C . PRO A 1 92 ? 5.592 1.314 -20.326 1.00 74.56 92 PRO A C 1
ATOM 716 O O . PRO A 1 92 ? 5.854 1.931 -19.297 1.00 74.56 92 PRO A O 1
ATOM 719 N N . GLU A 1 93 ? 6.524 1.004 -21.220 1.00 74.19 93 GLU A N 1
ATOM 720 C CA . GLU A 1 93 ? 7.826 1.668 -21.192 1.00 74.19 93 GLU A CA 1
ATOM 721 C C . GLU A 1 93 ? 7.613 3.146 -21.532 1.00 74.19 93 GLU A C 1
ATOM 723 O O . GLU A 1 93 ? 6.790 3.451 -22.396 1.00 74.19 93 GLU A O 1
ATOM 728 N N . TYR A 1 94 ? 8.331 4.058 -20.881 1.00 71.56 94 TYR A N 1
ATOM 729 C CA . TYR A 1 94 ? 8.254 5.493 -21.154 1.00 71.56 94 TYR A CA 1
ATOM 730 C C . TYR A 1 94 ? 9.580 5.988 -21.739 1.00 71.56 94 TYR A C 1
ATOM 732 O O . TYR A 1 94 ? 10.635 5.445 -21.425 1.00 71.56 94 TYR A O 1
ATOM 740 N N . ASP A 1 95 ? 9.531 6.989 -22.619 1.00 74.69 95 ASP A N 1
ATOM 741 C CA . ASP A 1 95 ? 10.738 7.715 -23.021 1.00 74.69 95 ASP A CA 1
ATOM 742 C C . ASP A 1 95 ? 11.241 8.636 -21.898 1.00 74.69 95 ASP A C 1
ATOM 744 O O . ASP A 1 95 ? 10.564 8.837 -20.888 1.00 74.69 95 ASP A O 1
ATOM 748 N N . ASP A 1 96 ? 12.402 9.257 -22.111 1.00 70.75 96 ASP A N 1
ATOM 749 C CA . ASP A 1 96 ? 13.026 10.215 -21.182 1.00 70.75 96 ASP A CA 1
ATOM 750 C C . ASP A 1 96 ? 12.148 11.449 -20.878 1.00 70.75 96 ASP A C 1
ATOM 752 O O . ASP A 1 96 ? 12.478 12.266 -20.021 1.00 70.75 96 ASP A O 1
ATOM 756 N N . HIS A 1 97 ? 11.026 11.610 -21.587 1.00 66.75 97 HIS A N 1
ATOM 757 C CA . HIS A 1 97 ? 10.038 12.664 -21.374 1.00 66.75 97 HIS A CA 1
ATOM 758 C C . HIS A 1 97 ? 8.761 12.150 -20.691 1.00 66.75 97 HIS A C 1
ATOM 760 O O . HIS A 1 97 ? 7.760 12.868 -20.655 1.00 66.75 97 HIS A O 1
ATOM 766 N N . GLY A 1 98 ? 8.762 10.915 -20.184 1.00 62.84 98 GLY A N 1
ATOM 767 C CA . GLY A 1 98 ? 7.617 10.317 -19.501 1.00 62.84 98 GLY A CA 1
ATOM 768 C C . GLY A 1 98 ? 6.455 9.968 -20.434 1.00 62.84 98 GLY A C 1
ATOM 769 O O . GLY A 1 98 ? 5.317 9.863 -19.979 1.00 62.84 98 GLY A O 1
ATOM 770 N N . ARG A 1 99 ? 6.692 9.799 -21.745 1.00 73.25 99 ARG A N 1
ATOM 771 C CA . ARG A 1 99 ? 5.652 9.418 -22.722 1.00 73.25 99 ARG A CA 1
ATOM 772 C C . ARG A 1 99 ? 5.718 7.924 -23.035 1.00 73.25 99 ARG A C 1
ATOM 774 O O . ARG A 1 99 ? 6.809 7.425 -23.298 1.00 73.25 99 ARG A O 1
ATOM 781 N N . PRO A 1 100 ? 4.583 7.205 -23.074 1.00 74.06 100 PRO A N 1
ATOM 782 C CA . PRO A 1 100 ? 4.593 5.765 -23.302 1.00 74.06 100 PRO A CA 1
ATOM 783 C C . PRO A 1 100 ? 5.118 5.425 -24.707 1.00 74.06 100 PRO A C 1
ATOM 785 O O . PRO A 1 100 ? 4.600 5.903 -25.720 1.00 74.06 100 PRO A O 1
ATOM 788 N N . LEU A 1 101 ? 6.133 4.565 -24.779 1.00 71.62 101 LEU A N 1
ATOM 789 C CA . LEU A 1 101 ? 6.778 4.099 -26.007 1.00 71.62 101 LEU A CA 1
ATOM 790 C C . LEU A 1 101 ? 5.822 3.298 -26.898 1.00 71.62 101 LEU A C 1
ATOM 792 O O . LEU A 1 101 ? 5.901 3.394 -28.122 1.00 71.62 101 LEU A O 1
ATOM 796 N N . SER A 1 102 ? 4.874 2.568 -26.305 1.00 66.38 102 SER A N 1
ATOM 797 C CA . SER A 1 102 ? 3.929 1.698 -27.020 1.00 66.38 102 SER A CA 1
ATOM 798 C C . SER A 1 102 ? 2.813 2.438 -27.780 1.00 66.38 102 SER A C 1
ATOM 800 O O . SER A 1 102 ? 2.020 1.797 -28.470 1.00 66.38 102 SER A O 1
ATOM 802 N N . GLY A 1 103 ? 2.748 3.775 -27.695 1.00 51.44 103 GLY A N 1
ATOM 803 C CA . GLY A 1 103 ? 1.739 4.608 -28.365 1.00 51.44 103 GLY A CA 1
ATOM 804 C C . GLY A 1 103 ? 2.164 5.230 -29.703 1.00 51.44 103 GLY A C 1
ATOM 805 O O . GLY A 1 103 ? 1.336 5.863 -30.357 1.00 51.44 103 GLY A O 1
ATOM 806 N N . ARG A 1 104 ? 3.428 5.078 -30.129 1.00 48.06 104 ARG A N 1
ATOM 807 C CA . ARG A 1 104 ? 3.915 5.613 -31.415 1.00 48.06 104 ARG A CA 1
ATOM 808 C C . ARG A 1 104 ? 3.529 4.675 -32.567 1.00 48.06 104 ARG A C 1
ATOM 810 O O . ARG A 1 104 ? 4.306 3.796 -32.930 1.00 48.06 104 ARG A O 1
ATOM 817 N N . LYS A 1 105 ? 2.323 4.845 -33.112 1.00 41.47 105 LYS A N 1
ATOM 818 C CA . LYS A 1 105 ? 1.985 4.397 -34.473 1.00 41.47 105 LYS A CA 1
ATOM 819 C C . LYS A 1 105 ? 2.195 5.529 -35.465 1.00 41.47 105 LYS A C 1
ATOM 821 O O . LYS A 1 105 ? 1.868 6.678 -35.099 1.00 41.47 105 LYS A O 1
#